Protein AF-A0A8J3HQ87-F1 (afdb_monomer)

InterPro domains:
  IPR005631 Flavinator of succinate dehydrogenase [PF03937] (2-67)
  IPR036714 Flavinator of succinate dehydrogenase superfamily [G3DSA:1.10.150.250] (1-71)
  IPR036714 Flavinator of succinate dehydrogenase superfamily [SSF109910] (1-66)

Organism: NCBI:txid1892558

Mean predicted aligned error: 5.08 Å

Secondary structure (DSSP, 8-state):
-----HHHHHHHHHHHHHHGGG--HHHHHHHHHHHHS-HHHHHHHHTTSSPPPTTS-HHHHHHHHHHHHTT-

Structure (mmCIF, N/CA/C/O backbone):
data_AF-A0A8J3HQ87-F1
#
_entry.id   AF-A0A8J3HQ87-F1
#
loop_
_atom_site.group_PDB
_atom_site.id
_atom_site.type_symbol
_atom_site.label_atom_id
_atom_site.label_alt_id
_atom_site.label_comp_id
_atom_site.label_asym_id
_atom_site.label_entity_id
_atom_site.label_seq_id
_atom_site.pdbx_PDB_ins_code
_atom_site.Cartn_x
_atom_site.Cartn_y
_atom_site.Cartn_z
_atom_site.occupancy
_atom_site.B_iso_or_equiv
_atom_site.auth_seq_id
_atom_site.auth_comp_id
_atom_site.auth_asym_id
_atom_site.auth_atom_id
_atom_site.pdbx_PDB_model_num
ATOM 1 N N . MET A 1 1 ? 5.490 -18.604 -8.162 1.00 48.88 1 MET A N 1
ATOM 2 C CA . MET A 1 1 ? 5.836 -18.778 -6.736 1.00 48.88 1 MET A CA 1
ATOM 3 C C . MET A 1 1 ? 6.686 -17.584 -6.329 1.00 48.88 1 MET A C 1
ATOM 5 O O . MET A 1 1 ? 7.887 -17.705 -6.446 1.00 48.88 1 MET A O 1
ATOM 9 N N . HIS A 1 2 ? 6.124 -16.438 -5.940 1.00 46.41 2 HIS A N 1
ATOM 10 C CA . HIS A 1 2 ? 6.944 -15.323 -5.426 1.00 46.41 2 HIS A CA 1
ATOM 11 C C . HIS A 1 2 ? 6.137 -14.430 -4.480 1.00 46.41 2 HIS A C 1
ATOM 13 O O . HIS A 1 2 ? 6.063 -13.225 -4.653 1.00 46.41 2 HIS A O 1
ATOM 19 N N . ARG A 1 3 ? 5.497 -15.035 -3.476 1.00 53.47 3 ARG A N 1
ATOM 20 C CA . ARG A 1 3 ? 5.269 -14.322 -2.220 1.00 53.47 3 ARG A CA 1
ATOM 21 C C . ARG A 1 3 ? 5.922 -15.112 -1.107 1.00 53.47 3 ARG A C 1
ATOM 23 O O . ARG A 1 3 ? 5.383 -16.102 -0.619 1.00 53.47 3 ARG A O 1
ATOM 30 N N . GLY A 1 4 ? 7.189 -14.781 -0.887 1.00 55.25 4 GLY A N 1
ATOM 31 C CA . GLY A 1 4 ? 8.084 -15.445 0.059 1.00 55.25 4 GLY A CA 1
ATOM 32 C C . GLY A 1 4 ? 8.274 -14.637 1.341 1.00 55.25 4 GLY A C 1
ATOM 33 O O . GLY A 1 4 ? 8.697 -15.201 2.351 1.00 55.25 4 GLY A O 1
ATOM 34 N N . CYS A 1 5 ? 7.924 -13.346 1.335 1.00 65.50 5 CYS A N 1
ATOM 35 C CA . CYS A 1 5 ? 8.021 -12.486 2.507 1.00 65.50 5 CYS A CA 1
ATOM 36 C C . CYS A 1 5 ? 6.676 -12.393 3.230 1.00 65.50 5 CYS A C 1
ATOM 38 O O . CYS A 1 5 ? 5.761 -11.671 2.857 1.00 65.50 5 CYS A O 1
ATOM 40 N N . LYS A 1 6 ? 6.573 -13.110 4.348 1.00 75.50 6 LYS A N 1
ATOM 41 C CA . LYS A 1 6 ? 5.398 -13.070 5.228 1.00 75.50 6 LYS A CA 1
ATOM 42 C C . LYS A 1 6 ? 5.105 -11.655 5.768 1.00 75.50 6 LYS A C 1
ATOM 44 O O . LYS A 1 6 ? 3.973 -11.359 6.124 1.00 75.50 6 LYS A O 1
ATOM 49 N N . GLU A 1 7 ? 6.115 -10.789 5.829 1.00 79.44 7 GLU A N 1
ATOM 50 C CA . GLU A 1 7 ? 6.017 -9.419 6.349 1.00 79.44 7 GLU A CA 1
ATOM 51 C C . GLU A 1 7 ? 5.296 -8.455 5.398 1.00 79.44 7 GLU A C 1
ATOM 53 O O . GLU A 1 7 ? 4.422 -7.710 5.841 1.00 79.44 7 GLU A O 1
ATOM 58 N N . THR A 1 8 ? 5.613 -8.485 4.100 1.00 80.25 8 THR A N 1
ATOM 59 C CA . THR A 1 8 ? 4.973 -7.639 3.076 1.00 80.25 8 THR A CA 1
ATOM 60 C C . THR A 1 8 ? 3.501 -7.997 2.910 1.00 80.25 8 THR A C 1
ATOM 62 O O . THR A 1 8 ? 2.661 -7.105 2.817 1.00 80.25 8 THR A O 1
ATOM 65 N N . ASP A 1 9 ? 3.169 -9.287 2.967 1.00 83.62 9 ASP A N 1
ATOM 66 C CA . ASP A 1 9 ? 1.788 -9.765 2.874 1.00 83.62 9 ASP A CA 1
ATOM 67 C C . ASP A 1 9 ? 0.939 -9.326 4.085 1.00 83.62 9 ASP A C 1
ATOM 69 O O . ASP A 1 9 ? -0.175 -8.825 3.926 1.00 83.62 9 ASP A O 1
ATOM 73 N N . ILE A 1 10 ? 1.495 -9.404 5.305 1.00 86.31 10 ILE A N 1
ATOM 74 C CA . ILE A 1 10 ? 0.834 -8.898 6.522 1.00 86.31 10 ILE A CA 1
ATOM 75 C C . ILE A 1 10 ? 0.654 -7.378 6.458 1.00 86.31 10 ILE A C 1
ATOM 77 O O . ILE A 1 10 ? -0.417 -6.878 6.804 1.00 86.31 10 ILE A O 1
ATOM 81 N N . LEU A 1 11 ? 1.681 -6.635 6.036 1.00 86.81 11 LEU A N 1
ATOM 82 C CA . LEU A 1 11 ? 1.613 -5.180 5.901 1.00 86.81 11 LEU A CA 1
ATOM 83 C C . LEU A 1 11 ? 0.489 -4.772 4.943 1.00 86.81 11 LEU A C 1
ATOM 85 O O . LEU A 1 11 ? -0.357 -3.954 5.305 1.00 86.81 11 LEU A O 1
ATOM 89 N N . LEU A 1 12 ? 0.467 -5.368 3.748 1.00 88.88 12 L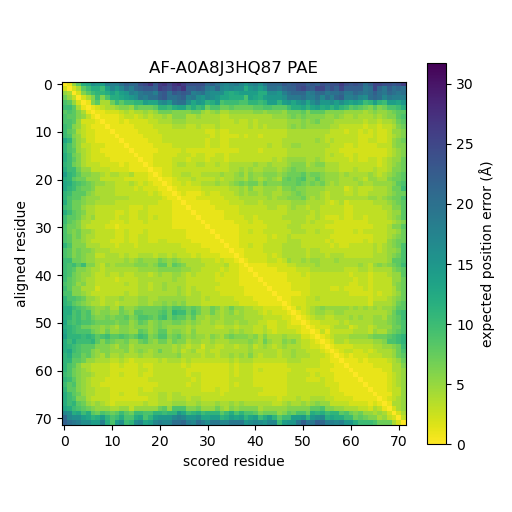EU A N 1
ATOM 90 C CA . LE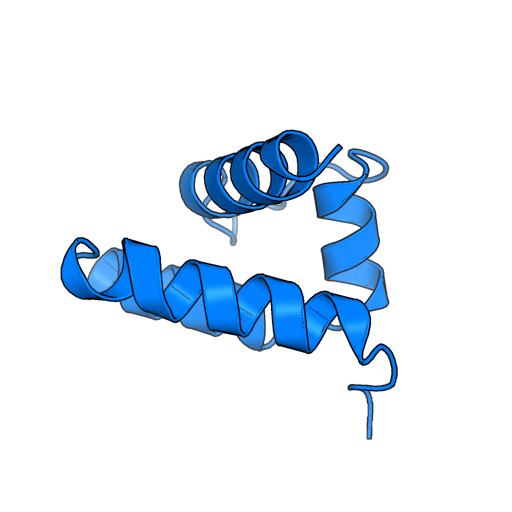U A 1 12 ? -0.540 -5.093 2.730 1.00 88.88 12 LEU A CA 1
ATOM 91 C C . LEU A 1 12 ? -1.941 -5.479 3.201 1.00 88.88 12 LEU A C 1
ATOM 93 O O . LEU A 1 12 ? -2.856 -4.681 3.035 1.00 88.88 12 LEU A O 1
ATOM 97 N N . GLY A 1 13 ? -2.108 -6.644 3.834 1.00 89.06 13 GLY A N 1
ATOM 98 C CA . GLY A 1 13 ? -3.405 -7.083 4.350 1.00 89.06 13 GLY A CA 1
ATOM 99 C C . GLY A 1 13 ? -3.952 -6.169 5.449 1.00 89.06 13 GLY A C 1
ATOM 100 O O . GLY A 1 13 ? -5.138 -5.845 5.455 1.00 89.06 13 GLY A O 1
ATOM 101 N N . ARG A 1 14 ? -3.090 -5.690 6.356 1.00 90.19 14 ARG A N 1
ATOM 102 C CA . ARG A 1 14 ? -3.484 -4.721 7.393 1.00 90.19 14 ARG A CA 1
ATOM 103 C C . ARG A 1 14 ? -3.809 -3.353 6.805 1.00 90.19 14 ARG A C 1
ATOM 105 O O . ARG A 1 14 ? -4.769 -2.729 7.238 1.00 90.19 14 ARG A O 1
ATOM 112 N N . PHE A 1 15 ? -3.033 -2.910 5.820 1.00 90.50 15 PHE A N 1
ATOM 113 C CA . PHE A 1 15 ? -3.315 -1.678 5.094 1.00 90.50 15 PHE A CA 1
ATOM 114 C C . PHE A 1 15 ? -4.655 -1.765 4.354 1.00 90.50 15 PHE A C 1
ATOM 116 O O . PHE A 1 15 ? -5.471 -0.861 4.477 1.00 90.50 15 PHE A O 1
ATOM 123 N N . ALA A 1 16 ? -4.929 -2.868 3.651 1.00 90.94 16 ALA A N 1
ATOM 124 C CA . ALA A 1 16 ? -6.220 -3.082 3.006 1.00 90.94 16 ALA A CA 1
ATOM 125 C C . ALA A 1 16 ? -7.363 -3.019 4.022 1.00 90.94 16 ALA A C 1
ATOM 127 O O . ALA A 1 16 ? -8.306 -2.273 3.814 1.00 90.94 16 ALA A O 1
ATOM 128 N N . ALA A 1 17 ? -7.266 -3.725 5.148 1.00 90.50 17 ALA A N 1
ATOM 129 C CA . ALA A 1 17 ? -8.329 -3.717 6.153 1.00 90.50 17 ALA A CA 1
ATOM 130 C C . ALA A 1 17 ? -8.698 -2.306 6.663 1.00 90.50 17 ALA A C 1
ATOM 132 O O . ALA A 1 17 ? -9.861 -2.069 6.972 1.00 90.50 17 ALA A O 1
ATOM 133 N N . GLU A 1 18 ? -7.735 -1.382 6.728 1.00 90.25 18 GLU A N 1
ATOM 134 C CA . GLU A 1 18 ? -7.948 -0.008 7.208 1.00 90.25 18 GLU A CA 1
ATOM 135 C C . GLU A 1 18 ? -8.336 0.974 6.087 1.00 90.25 18 GLU A C 1
ATOM 137 O O . GLU A 1 18 ? -9.104 1.903 6.322 1.00 90.25 18 GLU A O 1
ATOM 142 N N . PHE A 1 19 ? -7.802 0.802 4.872 1.00 88.38 19 PHE A N 1
ATOM 143 C CA . PHE A 1 19 ? -7.914 1.797 3.796 1.00 88.38 19 PHE A CA 1
ATOM 144 C C . PHE A 1 19 ? -8.812 1.370 2.630 1.00 88.38 19 PHE A C 1
ATOM 146 O O . PHE A 1 19 ? -9.312 2.242 1.923 1.00 88.38 19 PHE A O 1
ATOM 153 N N . ILE A 1 20 ? -9.062 0.071 2.428 1.00 87.25 20 ILE A N 1
ATOM 154 C CA . ILE A 1 20 ? -9.818 -0.427 1.264 1.00 87.25 20 ILE A CA 1
ATOM 155 C C . ILE A 1 20 ? -11.276 0.049 1.265 1.00 87.25 20 ILE A C 1
ATOM 157 O O . ILE A 1 20 ? -11.836 0.263 0.198 1.00 87.25 20 ILE A O 1
ATOM 161 N N . ASP A 1 21 ? -11.864 0.278 2.444 1.00 89.12 21 ASP A N 1
ATOM 162 C CA . ASP A 1 21 ? -13.229 0.810 2.597 1.00 89.12 21 ASP A CA 1
ATOM 163 C C . ASP A 1 21 ? -13.332 2.284 2.160 1.00 89.12 21 ASP A C 1
ATOM 165 O O . ASP A 1 21 ? -14.382 2.760 1.737 1.00 89.12 21 ASP A O 1
ATOM 169 N N . HIS A 1 22 ? -12.208 3.005 2.208 1.00 88.38 22 HIS A N 1
ATOM 170 C CA . HIS A 1 22 ? -12.106 4.407 1.810 1.00 88.38 22 HIS A CA 1
ATOM 171 C C . HIS A 1 22 ? -11.648 4.597 0.359 1.00 88.38 22 HIS A C 1
ATOM 173 O O . HIS A 1 22 ? -11.634 5.731 -0.125 1.00 88.38 22 HIS A O 1
ATOM 179 N N . PHE A 1 23 ? -11.253 3.524 -0.328 1.00 89.38 23 PHE A N 1
ATOM 180 C CA . PHE A 1 23 ? -10.752 3.587 -1.697 1.00 89.38 23 PHE A CA 1
ATOM 181 C C . PHE A 1 23 ? -11.896 3.623 -2.705 1.00 89.38 23 PHE A C 1
ATOM 183 O O . PHE A 1 23 ? -12.860 2.867 -2.623 1.00 89.38 23 PHE A O 1
ATOM 190 N N . SER A 1 24 ? -11.759 4.491 -3.706 1.00 90.50 24 SER A N 1
ATOM 191 C CA . SER A 1 24 ? -12.637 4.458 -4.883 1.00 90.50 24 SER A CA 1
ATOM 192 C C . SER A 1 24 ? -12.300 3.261 -5.781 1.00 90.50 24 SER A C 1
ATOM 194 O O . SER A 1 24 ? -11.181 2.756 -5.729 1.00 90.50 24 SER A O 1
ATOM 196 N N . ASP A 1 25 ? -13.193 2.863 -6.693 1.00 90.06 25 ASP A N 1
ATOM 197 C CA . ASP A 1 25 ? -12.958 1.740 -7.626 1.00 90.06 25 ASP A CA 1
ATOM 198 C C . ASP A 1 25 ? -11.631 1.860 -8.401 1.00 90.06 25 ASP A C 1
ATOM 200 O O . ASP A 1 25 ? -10.936 0.874 -8.647 1.00 90.06 25 ASP A O 1
ATOM 204 N N . TYR A 1 26 ? -11.250 3.092 -8.753 1.00 88.94 26 TYR A N 1
ATOM 205 C CA . TYR A 1 26 ? -9.961 3.387 -9.378 1.00 88.94 26 TYR A CA 1
ATOM 206 C C . TYR A 1 26 ? -8.780 3.066 -8.452 1.00 88.94 26 TYR A C 1
ATOM 208 O O . TYR A 1 26 ? -7.817 2.429 -8.869 1.00 88.94 26 TYR A O 1
ATOM 216 N N . GLU A 1 27 ? -8.848 3.495 -7.192 1.00 89.25 27 GLU A N 1
ATOM 217 C CA . GLU A 1 27 ? -7.791 3.260 -6.206 1.00 89.25 27 GLU A CA 1
ATOM 218 C C . GLU A 1 27 ? -7.695 1.788 -5.826 1.00 89.25 27 GLU A C 1
ATOM 220 O O . GLU A 1 27 ? -6.593 1.288 -5.625 1.00 89.25 27 GLU A O 1
ATOM 225 N N . LEU A 1 28 ? -8.827 1.084 -5.801 1.00 90.00 28 LEU A N 1
ATOM 226 C CA . LEU A 1 28 ? -8.867 -0.360 -5.623 1.00 90.00 28 LEU A CA 1
ATOM 227 C C . LEU A 1 28 ? -8.071 -1.063 -6.730 1.00 90.00 28 LEU A C 1
ATOM 229 O O . LEU A 1 28 ? -7.206 -1.881 -6.436 1.00 90.00 28 LEU A O 1
ATOM 233 N N . GLY A 1 29 ? -8.295 -0.683 -7.992 1.00 90.44 29 GLY A N 1
ATOM 234 C CA . GLY A 1 29 ? -7.545 -1.227 -9.126 1.00 90.44 29 GLY A CA 1
ATOM 235 C C . GLY A 1 29 ? -6.052 -0.887 -9.083 1.00 90.44 29 GLY A C 1
ATOM 236 O O . GLY A 1 29 ? -5.211 -1.723 -9.406 1.00 90.44 29 GLY A O 1
ATOM 237 N N . GLU A 1 30 ? -5.694 0.323 -8.647 1.00 90.19 30 GLU A N 1
ATOM 238 C CA . GLU A 1 30 ? -4.291 0.701 -8.444 1.00 90.19 30 GLU A CA 1
ATOM 239 C C . GLU A 1 30 ? -3.646 -0.079 -7.290 1.00 90.19 30 GLU A C 1
ATOM 241 O O . GLU A 1 30 ? -2.486 -0.480 -7.385 1.00 90.19 30 GLU A O 1
ATOM 246 N N . TYR A 1 31 ? -4.391 -0.329 -6.214 1.00 90.31 31 TYR A N 1
ATOM 247 C CA . TYR A 1 31 ? -3.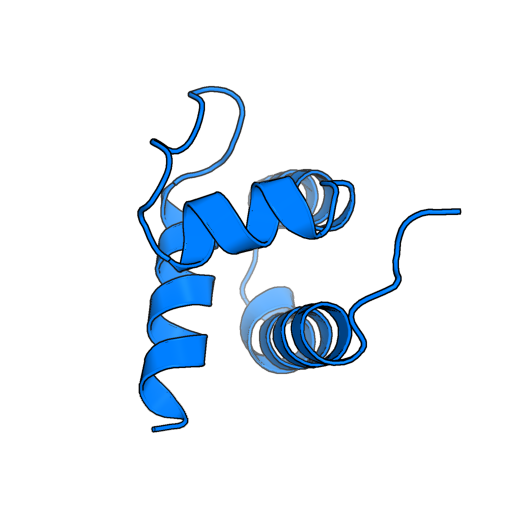946 -1.157 -5.103 1.00 90.31 31 TYR A CA 1
ATOM 248 C C . TYR A 1 31 ? -3.735 -2.607 -5.539 1.00 90.31 31 TYR A C 1
ATOM 250 O O . TYR A 1 31 ? -2.691 -3.173 -5.228 1.00 90.31 31 TYR A O 1
ATOM 258 N N . GLU A 1 32 ? -4.644 -3.186 -6.326 1.00 89.50 32 GLU A N 1
ATOM 259 C CA . GLU A 1 32 ? -4.468 -4.537 -6.869 1.00 89.50 32 GLU A CA 1
ATOM 260 C C . GLU A 1 32 ? -3.196 -4.653 -7.711 1.00 89.50 32 GLU A C 1
ATOM 262 O O . GLU A 1 32 ? -2.453 -5.616 -7.553 1.00 89.50 32 GLU A O 1
ATOM 267 N N . LYS A 1 33 ? -2.861 -3.639 -8.523 1.00 89.75 33 LYS A N 1
ATOM 268 C CA . LYS A 1 33 ? -1.577 -3.615 -9.248 1.00 89.75 33 LYS A CA 1
ATOM 269 C C . LYS A 1 33 ? -0.378 -3.652 -8.308 1.00 89.75 33 LYS A C 1
ATOM 271 O O . LYS A 1 33 ? 0.608 -4.298 -8.628 1.00 89.75 33 LYS A O 1
ATOM 276 N N . ILE A 1 34 ? -0.450 -2.959 -7.169 1.00 88.00 34 ILE A N 1
ATOM 277 C CA . ILE A 1 34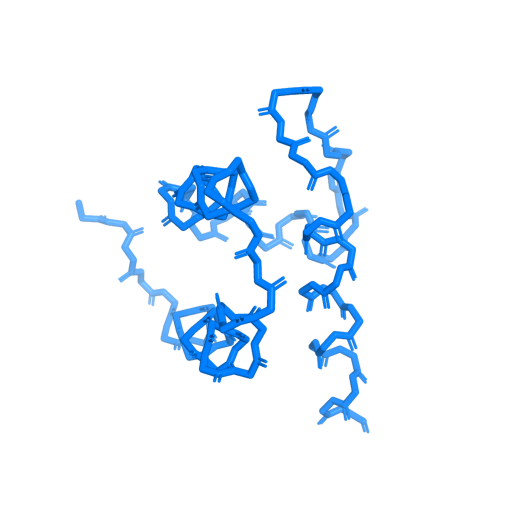 ? 0.614 -2.952 -6.153 1.00 88.00 34 ILE A CA 1
ATOM 278 C C . ILE A 1 34 ? 0.696 -4.312 -5.448 1.00 88.00 34 ILE A C 1
ATOM 280 O O . ILE A 1 34 ? 1.789 -4.794 -5.153 1.00 88.00 34 ILE A O 1
ATOM 284 N N . VAL A 1 35 ? -0.449 -4.945 -5.190 1.00 86.94 35 VAL A N 1
ATOM 285 C CA . VAL A 1 35 ? -0.539 -6.302 -4.631 1.00 86.94 35 VAL A CA 1
ATOM 286 C C . VAL A 1 35 ? -0.087 -7.367 -5.638 1.00 86.94 35 VAL A C 1
ATOM 288 O O . VAL A 1 35 ? 0.370 -8.426 -5.230 1.00 86.94 35 VAL A O 1
ATOM 291 N N . ASP A 1 36 ? -0.134 -7.102 -6.937 1.00 87.50 36 ASP A N 1
ATOM 292 C CA . ASP A 1 36 ? 0.398 -8.017 -7.953 1.00 87.50 36 ASP A CA 1
ATOM 293 C C . ASP A 1 36 ? 1.931 -7.919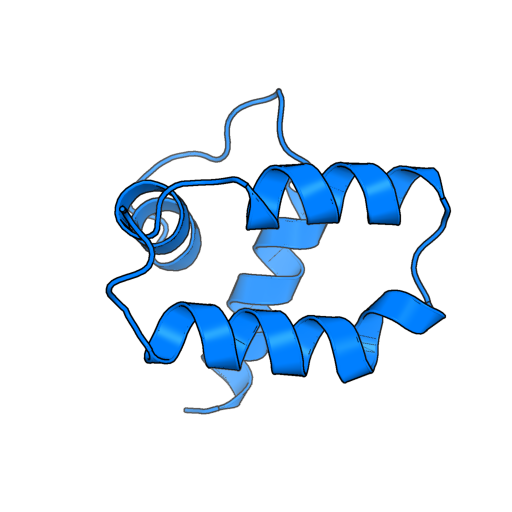 -8.101 1.00 87.50 36 ASP A C 1
ATOM 295 O O . ASP A 1 36 ? 2.567 -8.815 -8.656 1.00 87.50 36 ASP A O 1
ATOM 299 N N . LEU A 1 37 ? 2.561 -6.866 -7.556 1.00 85.94 37 LEU A N 1
ATOM 300 C CA . LEU A 1 37 ? 4.018 -6.702 -7.596 1.00 85.94 37 LEU A CA 1
ATOM 301 C C . LEU A 1 37 ? 4.750 -7.796 -6.813 1.00 85.94 37 LEU A C 1
ATOM 303 O O . LEU A 1 37 ? 4.283 -8.297 -5.781 1.00 85.94 37 LEU A O 1
ATOM 307 N N . ASP A 1 38 ? 5.967 -8.075 -7.280 1.00 86.06 38 ASP A N 1
ATOM 308 C CA . ASP A 1 38 ? 6.928 -8.929 -6.593 1.00 86.06 38 ASP A CA 1
ATOM 309 C C . ASP A 1 38 ? 7.374 -8.293 -5.265 1.00 86.06 38 ASP A C 1
ATOM 311 O O . ASP A 1 38 ? 7.573 -7.075 -5.176 1.00 86.06 38 ASP A O 1
ATOM 315 N N . ASP A 1 39 ? 7.573 -9.121 -4.235 1.00 83.12 39 ASP A N 1
ATOM 316 C CA . ASP A 1 39 ? 8.015 -8.677 -2.907 1.00 83.12 39 ASP A CA 1
ATOM 317 C C . ASP A 1 39 ? 9.259 -7.777 -2.983 1.00 83.12 39 ASP A C 1
ATOM 319 O O . ASP A 1 39 ? 9.364 -6.794 -2.247 1.00 83.12 39 ASP A O 1
ATOM 323 N N . HIS A 1 40 ? 10.202 -8.088 -3.880 1.00 84.94 40 HIS A N 1
ATOM 324 C CA . HI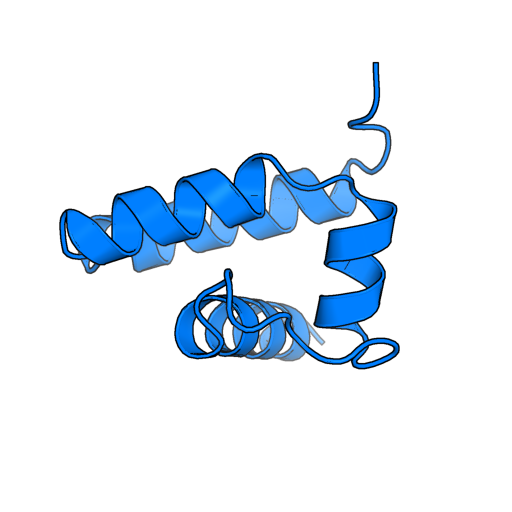S A 1 40 ? 11.437 -7.320 -4.027 1.00 84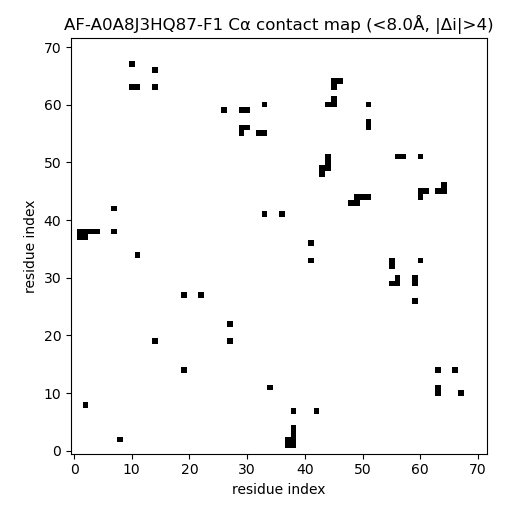.94 40 HIS A CA 1
ATOM 325 C C . HIS A 1 40 ? 11.197 -5.907 -4.583 1.00 84.94 40 HIS A C 1
ATOM 327 O O . HIS A 1 40 ? 11.802 -4.940 -4.106 1.00 84.94 40 HIS A O 1
ATOM 333 N N . GLU A 1 41 ? 10.313 -5.783 -5.575 1.00 87.19 41 GLU A N 1
ATOM 334 C CA . GLU A 1 41 ? 9.914 -4.502 -6.171 1.00 87.19 41 GLU A CA 1
ATOM 335 C C . GLU A 1 41 ? 9.213 -3.644 -5.119 1.00 87.19 41 GLU A C 1
ATOM 337 O O . GLU A 1 41 ? 9.634 -2.521 -4.830 1.00 87.19 41 GLU A O 1
ATOM 342 N N . LEU A 1 42 ? 8.205 -4.227 -4.465 1.00 86.12 42 LEU A N 1
ATOM 343 C CA . LEU A 1 42 ? 7.449 -3.576 -3.408 1.00 86.12 42 LEU A CA 1
ATOM 344 C C . LEU A 1 42 ? 8.366 -3.108 -2.272 1.00 86.12 42 LEU A C 1
ATOM 346 O O . LEU A 1 42 ? 8.285 -1.956 -1.847 1.00 86.12 42 LEU A O 1
ATOM 350 N N . TYR A 1 43 ? 9.284 -3.962 -1.816 1.00 85.44 43 TYR A N 1
ATOM 351 C CA . TYR A 1 43 ? 10.250 -3.606 -0.782 1.00 85.44 43 TYR A CA 1
ATOM 352 C C . TYR A 1 43 ? 11.176 -2.467 -1.223 1.00 85.44 43 TYR A C 1
ATOM 354 O O . TYR A 1 43 ? 11.466 -1.564 -0.432 1.00 85.44 43 TYR A O 1
ATOM 362 N N . CYS A 1 44 ? 11.624 -2.459 -2.483 1.00 88.88 44 CYS A N 1
ATOM 363 C CA . CYS A 1 44 ? 12.414 -1.354 -3.023 1.00 88.88 44 CYS A CA 1
ATOM 364 C C . CYS A 1 44 ? 11.648 -0.029 -3.005 1.00 88.88 44 CYS A C 1
ATOM 366 O O . CYS A 1 44 ? 12.235 0.993 -2.647 1.00 88.88 44 CYS A O 1
ATOM 368 N N . TYR A 1 45 ? 10.360 -0.032 -3.347 1.00 88.94 45 TYR A N 1
ATOM 369 C CA . TYR A 1 45 ? 9.534 1.174 -3.281 1.00 88.94 45 TYR A CA 1
ATOM 370 C C . TYR A 1 45 ? 9.292 1.609 -1.835 1.00 88.94 45 TYR A C 1
ATOM 372 O O . TYR A 1 45 ? 9.480 2.781 -1.512 1.00 88.94 45 TYR A O 1
ATOM 380 N N . ILE A 1 46 ? 8.971 0.667 -0.940 1.00 85.50 46 ILE A N 1
ATOM 381 C CA . ILE A 1 46 ? 8.713 0.964 0.475 1.00 85.50 46 ILE A CA 1
ATOM 382 C C . ILE A 1 46 ? 9.947 1.579 1.144 1.00 85.50 46 ILE A C 1
ATOM 384 O O . ILE A 1 46 ? 9.852 2.556 1.884 1.00 85.50 46 ILE A O 1
ATOM 388 N N . THR A 1 47 ? 11.127 1.033 0.851 1.00 86.62 47 THR A N 1
ATOM 389 C CA . THR A 1 47 ? 12.403 1.528 1.389 1.00 86.62 47 THR A CA 1
ATOM 390 C C . THR A 1 47 ? 12.972 2.722 0.620 1.00 86.62 47 THR A C 1
ATOM 392 O O . THR A 1 47 ? 14.091 3.145 0.903 1.00 86.62 47 THR A O 1
ATOM 395 N N . SER A 1 48 ? 12.226 3.277 -0.347 1.00 83.81 48 SER A N 1
ATOM 396 C CA . SER A 1 48 ? 12.672 4.371 -1.226 1.00 83.81 48 SER A CA 1
ATOM 397 C C . SER A 1 48 ? 13.998 4.082 -1.953 1.00 83.81 48 SER A C 1
ATOM 399 O O . SER A 1 48 ? 14.726 4.999 -2.330 1.00 83.81 48 SER A O 1
ATOM 401 N N . LYS A 1 49 ? 14.325 2.801 -2.162 1.00 85.88 49 LYS A N 1
ATOM 402 C CA . LYS A 1 49 ? 15.487 2.352 -2.945 1.00 85.88 49 LYS A CA 1
ATOM 403 C C . LYS A 1 49 ? 15.272 2.512 -4.447 1.00 85.88 49 LYS A C 1
ATOM 405 O O . LYS A 1 49 ? 16.245 2.639 -5.184 1.00 85.88 49 LYS A O 1
ATOM 410 N N . GLN A 1 50 ? 14.017 2.489 -4.894 1.00 87.31 50 GLN A N 1
ATOM 411 C CA . GLN A 1 50 ? 13.625 2.740 -6.279 1.00 87.31 50 GLN A CA 1
ATOM 412 C C . GLN A 1 50 ? 12.537 3.810 -6.355 1.00 87.31 50 GLN A C 1
ATOM 414 O O . GLN A 1 50 ? 11.731 3.964 -5.436 1.00 87.31 50 GLN A O 1
ATOM 419 N N . ALA A 1 51 ? 12.513 4.538 -7.472 1.00 86.12 51 ALA A N 1
ATOM 420 C CA . ALA A 1 51 ? 11.441 5.473 -7.779 1.00 86.12 51 ALA A CA 1
ATOM 421 C C . ALA A 1 51 ? 10.167 4.712 -8.163 1.00 86.12 51 ALA A C 1
ATOM 423 O O . ALA A 1 51 ? 10.232 3.695 -8.852 1.00 86.12 51 ALA A O 1
ATOM 424 N N . ILE A 1 52 ? 9.015 5.232 -7.741 1.00 86.62 52 ILE A N 1
ATOM 425 C CA . ILE A 1 52 ? 7.714 4.656 -8.080 1.00 86.62 52 ILE A CA 1
ATOM 426 C C . ILE A 1 52 ? 7.484 4.870 -9.585 1.00 86.62 52 ILE A C 1
ATOM 428 O O . ILE A 1 52 ? 7.540 6.017 -10.044 1.00 86.62 52 ILE A O 1
ATOM 432 N N . PRO A 1 53 ? 7.270 3.803 -10.372 1.00 85.81 53 PRO A N 1
ATOM 433 C CA . PRO A 1 53 ? 7.017 3.931 -11.798 1.00 85.81 53 PRO A CA 1
ATOM 434 C C . PRO A 1 53 ? 5.695 4.662 -12.046 1.00 85.81 53 PRO A C 1
ATOM 436 O O . PRO A 1 53 ? 4.750 4.556 -11.272 1.00 85.81 53 PRO A O 1
ATOM 439 N N . ILE A 1 54 ? 5.605 5.364 -13.177 1.00 82.69 54 ILE A N 1
ATOM 440 C CA . ILE A 1 54 ? 4.431 6.182 -13.530 1.00 82.69 54 ILE A CA 1
ATOM 441 C C . ILE A 1 54 ? 3.150 5.356 -13.733 1.00 82.69 54 ILE A C 1
ATOM 443 O O . ILE A 1 54 ? 2.052 5.902 -13.758 1.00 82.69 54 ILE A O 1
ATOM 447 N N . SER A 1 55 ? 3.303 4.042 -13.912 1.00 83.69 55 SER A N 1
ATOM 448 C CA . SER A 1 55 ? 2.225 3.060 -14.033 1.00 83.69 55 SER A CA 1
ATOM 449 C C . SER A 1 55 ? 1.573 2.695 -12.699 1.00 83.69 55 SER A C 1
ATOM 451 O O . SER A 1 55 ? 0.554 2.008 -12.712 1.00 83.69 55 SER A O 1
ATOM 453 N N . LEU A 1 56 ? 2.174 3.100 -11.576 1.00 85.38 56 LEU A N 1
ATOM 454 C CA . LEU A 1 56 ? 1.669 2.867 -10.230 1.00 85.38 56 LEU A CA 1
ATOM 455 C C . LEU A 1 56 ? 1.271 4.184 -9.573 1.00 85.38 56 LEU A C 1
ATOM 457 O O . LEU A 1 56 ? 1.909 5.225 -9.752 1.00 85.38 56 LEU A O 1
ATOM 461 N N . ASN A 1 57 ? 0.243 4.118 -8.734 1.00 86.88 57 ASN A N 1
ATOM 462 C CA . ASN A 1 57 ? -0.198 5.268 -7.974 1.00 86.88 57 ASN A CA 1
ATOM 463 C C . ASN A 1 57 ? 0.747 5.569 -6.800 1.00 86.88 57 ASN A C 1
ATOM 465 O O . ASN A 1 57 ? 0.730 4.901 -5.760 1.00 86.88 57 ASN A O 1
ATOM 469 N N . SER A 1 58 ? 1.527 6.641 -6.946 1.00 86.94 58 SER A N 1
ATOM 470 C CA . SER A 1 58 ? 2.436 7.126 -5.906 1.00 86.94 58 SER A CA 1
ATOM 471 C C . SER A 1 58 ? 1.742 7.477 -4.588 1.00 86.94 58 SER A C 1
ATOM 473 O O . SER A 1 58 ? 2.371 7.350 -3.538 1.00 86.94 58 SER A O 1
ATOM 475 N N . ASN A 1 59 ? 0.460 7.872 -4.597 1.00 89.50 59 ASN A N 1
ATOM 476 C CA . ASN A 1 59 ? -0.266 8.148 -3.354 1.00 89.50 59 ASN A CA 1
ATOM 477 C C . ASN A 1 59 ? -0.487 6.873 -2.542 1.00 89.50 59 ASN A C 1
ATOM 479 O O . ASN A 1 59 ? -0.260 6.887 -1.336 1.00 89.50 59 ASN A O 1
ATOM 483 N N . ILE A 1 60 ? -0.881 5.771 -3.185 1.00 89.31 60 ILE A N 1
ATOM 484 C CA . ILE A 1 60 ? -1.149 4.510 -2.481 1.00 89.31 60 ILE A CA 1
ATOM 485 C C . ILE A 1 60 ? 0.149 3.953 -1.896 1.00 89.31 60 ILE A C 1
ATOM 487 O O . ILE A 1 60 ? 0.194 3.632 -0.709 1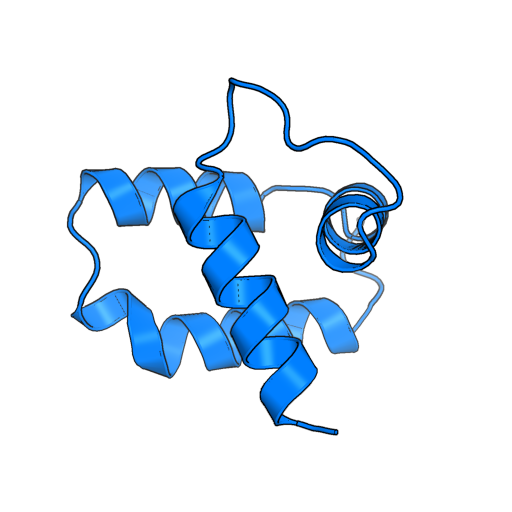.00 89.31 60 ILE A O 1
AT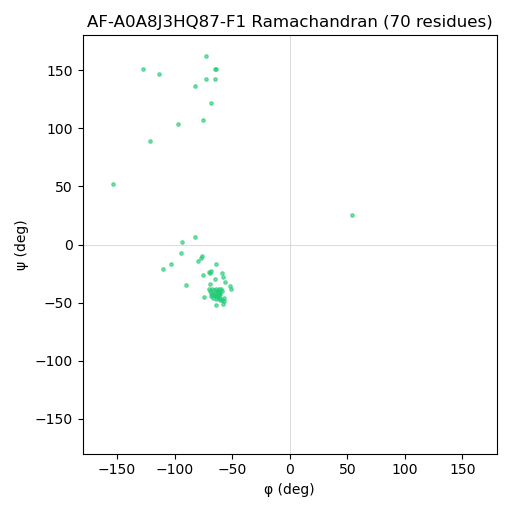OM 491 N N . ILE A 1 61 ? 1.235 3.927 -2.677 1.00 89.50 61 ILE A N 1
ATOM 492 C CA . ILE A 1 61 ? 2.544 3.493 -2.163 1.00 89.50 61 ILE A CA 1
ATOM 493 C C . ILE A 1 61 ? 3.025 4.401 -1.027 1.00 89.50 61 ILE A C 1
ATOM 495 O O . ILE A 1 61 ? 3.500 3.902 -0.008 1.00 89.50 61 ILE A O 1
ATOM 499 N N . SER A 1 62 ? 2.857 5.722 -1.140 1.00 89.69 62 SER A N 1
ATOM 500 C CA . SER A 1 62 ? 3.202 6.644 -0.052 1.00 89.69 62 SER A CA 1
ATOM 501 C C . SER A 1 62 ? 2.388 6.369 1.219 1.00 89.69 62 SER A C 1
ATOM 503 O O . SER A 1 62 ? 2.943 6.410 2.319 1.00 89.69 62 SER A O 1
ATOM 505 N N . SER A 1 63 ? 1.104 6.033 1.087 1.00 90.25 63 SER A N 1
ATOM 506 C CA . SER A 1 63 ? 0.251 5.637 2.213 1.00 90.25 63 SER A CA 1
ATOM 507 C C . SER A 1 63 ? 0.721 4.331 2.858 1.00 90.25 63 SER A C 1
ATOM 509 O O . SER A 1 63 ? 0.802 4.267 4.083 1.00 90.25 63 SER A O 1
ATOM 511 N N . ILE A 1 64 ? 1.129 3.333 2.066 1.00 89.56 64 ILE A N 1
ATOM 512 C CA . ILE A 1 64 ? 1.709 2.076 2.572 1.00 89.56 64 ILE A CA 1
ATOM 513 C C . ILE A 1 64 ? 3.020 2.344 3.331 1.00 89.56 64 ILE A C 1
ATOM 515 O O . ILE A 1 64 ? 3.219 1.816 4.425 1.00 89.56 64 ILE A O 1
ATOM 519 N N . ILE A 1 65 ? 3.898 3.205 2.800 1.00 88.88 65 ILE A N 1
ATOM 520 C CA . ILE A 1 65 ? 5.158 3.602 3.456 1.00 88.88 65 ILE A CA 1
ATOM 521 C C . ILE A 1 65 ? 4.887 4.274 4.801 1.00 88.88 65 ILE A C 1
ATOM 523 O O . ILE A 1 65 ? 5.503 3.924 5.809 1.00 88.88 65 ILE A O 1
ATOM 527 N N . LYS A 1 66 ? 3.952 5.231 4.827 1.00 89.06 66 LYS A N 1
ATOM 528 C CA . LYS A 1 66 ? 3.551 5.923 6.059 1.00 89.06 66 LYS A CA 1
ATOM 529 C C . LYS A 1 66 ? 2.966 4.954 7.079 1.00 89.06 66 LYS A C 1
ATOM 531 O O . LYS A 1 66 ? 3.326 5.031 8.249 1.00 89.06 66 LYS A O 1
ATOM 536 N N . PHE A 1 67 ? 2.116 4.030 6.633 1.00 88.88 67 PHE A N 1
ATOM 537 C CA . PHE A 1 67 ? 1.539 2.999 7.487 1.00 88.88 67 PHE A CA 1
ATOM 538 C C . PHE A 1 67 ? 2.634 2.116 8.097 1.00 88.88 67 PHE A C 1
ATOM 540 O O . PHE A 1 67 ? 2.657 1.943 9.310 1.00 88.88 67 PHE A O 1
ATOM 547 N N . ASN A 1 68 ? 3.606 1.657 7.299 1.00 86.25 68 ASN A N 1
ATOM 548 C CA . ASN A 1 68 ? 4.743 0.869 7.783 1.00 86.25 68 ASN A CA 1
ATOM 549 C C . ASN A 1 68 ? 5.624 1.638 8.785 1.00 86.25 68 ASN A C 1
ATOM 551 O O . ASN A 1 68 ? 6.041 1.082 9.798 1.00 86.25 68 ASN A O 1
ATOM 555 N N . SER A 1 69 ? 5.882 2.926 8.535 1.00 82.69 69 SER A N 1
ATOM 556 C CA . SER A 1 69 ? 6.670 3.765 9.446 1.00 82.69 69 SER A CA 1
ATOM 557 C C . SER A 1 69 ? 5.958 4.054 10.767 1.00 82.69 69 SER A C 1
ATOM 559 O O . SER A 1 69 ? 6.633 4.370 11.738 1.00 82.69 69 SER A O 1
ATOM 561 N N . SER A 1 70 ? 4.626 3.969 10.822 1.00 74.25 70 SER A N 1
ATOM 562 C CA . SER A 1 70 ? 3.863 4.197 12.054 1.00 74.25 70 SER A CA 1
ATOM 563 C C . SER A 1 70 ? 3.924 3.018 13.035 1.00 74.25 70 SER A C 1
ATOM 565 O O . SER A 1 70 ? 3.444 3.152 14.159 1.00 74.25 70 SER A O 1
ATOM 567 N N . PHE A 1 71 ? 4.469 1.867 12.620 1.00 61.41 71 PHE A N 1
ATOM 568 C CA . PHE A 1 71 ? 4.638 0.677 13.464 1.00 61.41 71 PHE A CA 1
ATOM 569 C C . PHE A 1 71 ? 6.017 0.578 14.143 1.00 61.41 71 PHE A C 1
ATOM 571 O O . PHE A 1 71 ? 6.251 -0.396 14.860 1.00 61.41 71 PHE A O 1
ATOM 578 N N . TYR A 1 72 ? 6.894 1.570 13.951 1.00 49.31 72 TYR A N 1
ATOM 579 C CA . TYR A 1 72 ? 8.185 1.725 14.635 1.00 49.31 72 TYR A CA 1
ATOM 580 C C . TYR A 1 72 ? 8.162 2.925 15.582 1.00 49.31 72 TYR A C 1
ATOM 582 O O . TYR A 1 72 ? 8.766 2.806 16.672 1.00 49.31 72 TYR A O 1
#

Nearest PDB structures (foldseek):
  6b58-assembly1_B  TM=8.028E-01  e=1.699E-01  Escherichia coli
  6c12-assembly1_D  TM=7.916E-01  e=3.394E-01  Escherichia coli K-12
  6b58-assembly2_D  TM=7.917E-01  e=1.053E+00  Escherichia coli

Radius of gyration: 11.45 Å; Cα contacts (8 Å, |Δi|>4): 43; chains: 1; bounding box: 29×27×29 Å

Foldseek 3Di:
DAPPDPVVVVLLVVCCVVCVVVDDPVVVVLSVVLVPDGPVVLVCLLVVVDDDDPSHDPVSSVSSNVSVVVVD

Sequence (72 aa):
MHRGCKETDILLGRFAAEFIDHFSDYELGEYEKIVDLDDHELYCYITSKQAIPISLNSNIISSIIKFNSSFY

Solvent-accessible surface area (backbone atoms only — not comparable to full-atom values): 4409 Å² total; per-residue (Å²): 142,68,85,84,57,70,63,61,55,50,52,51,52,54,47,41,73,74,45,54,87,76,45,51,77,68,52,48,55,46,46,50,54,60,70,69,46,46,60,67,60,49,49,29,45,58,71,63,74,41,81,77,53,91,92,51,55,61,67,60,54,50,50,53,35,51,55,59,60,73,78,113

pLDDT: mean 83.95, std 10.43, range [46.41, 90.94]